Protein AF-A0A3D4FAM4-F1 (afdb_monomer_lite)

pLDDT: mean 96.82, std 2.66, range [76.88, 98.81]

Secondary structure (DSSP, 8-state):
----SS----SSHHHHHHHHHHSS-TTTTTGGG--SS--HHHHHHHTT---EEEEE--SSS-GGGGT-SEEEEE-SS---TTT--TTEEE--

Sequence (92 aa):
GLRFTQFYNTAKCHSSRVSLLTGLYCDQAGSESLSRGTTIAEVLREAGYFTAMSGKWHLSGQPTDFGFDRYWGHLSGAVNFFKGDDSFRYNG

Structure (mmCIF, N/CA/C/O backbone):
data_AF-A0A3D4FAM4-F1
#
_entry.id   AF-A0A3D4FAM4-F1
#
loop_
_atom_site.group_PDB
_atom_site.id
_atom_site.type_symbol
_atom_site.label_atom_id
_atom_site.label_alt_id
_atom_site.label_comp_id
_atom_site.label_asym_id
_atom_site.label_entity_id
_atom_site.label_seq_id
_atom_site.pdbx_PDB_ins_code
_atom_site.Cartn_x
_atom_site.Cartn_y
_atom_site.Cartn_z
_atom_site.occupancy
_atom_site.B_iso_or_equiv
_atom_site.auth_seq_id
_atom_site.auth_comp_id
_atom_site.auth_asym_id
_atom_site.auth_atom_id
_atom_site.pdbx_PDB_model_num
ATOM 1 N N . GLY A 1 1 ? -18.988 -4.699 -14.535 1.00 93.88 1 GLY A N 1
ATOM 2 C CA . GLY A 1 1 ? -17.983 -3.808 -13.917 1.00 93.88 1 GLY A CA 1
ATOM 3 C C . GLY A 1 1 ? -18.033 -2.442 -14.572 1.00 93.88 1 GLY A C 1
ATOM 4 O O . GLY A 1 1 ? -18.749 -2.289 -15.554 1.00 93.88 1 GLY A O 1
ATOM 5 N N . LEU A 1 2 ? -17.287 -1.472 -14.044 1.00 96.88 2 LEU A N 1
ATOM 6 C CA . LEU A 1 2 ? -17.184 -0.114 -14.591 1.00 96.88 2 LEU A CA 1
ATOM 7 C C . LEU A 1 2 ? -15.741 0.149 -15.034 1.00 96.88 2 LEU A C 1
ATOM 9 O O . LEU A 1 2 ? -14.804 -0.248 -14.344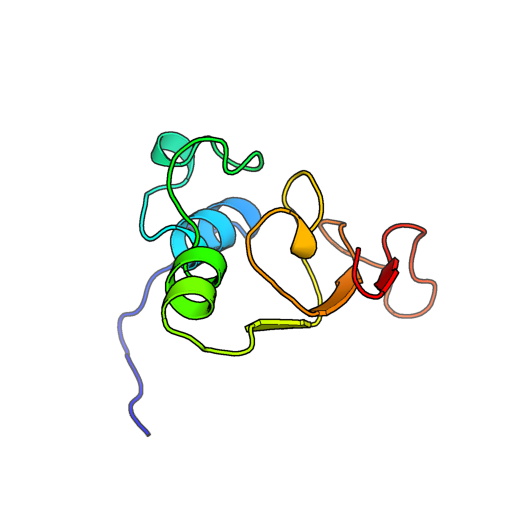 1.00 96.88 2 LEU A O 1
ATOM 13 N N . ARG A 1 3 ? -15.560 0.809 -16.183 1.00 96.81 3 ARG A N 1
ATOM 14 C CA . ARG A 1 3 ? -14.249 1.239 -16.688 1.00 96.81 3 ARG A CA 1
ATOM 15 C C . ARG A 1 3 ? -14.174 2.758 -16.639 1.00 96.81 3 ARG A C 1
ATOM 17 O O . ARG A 1 3 ? -14.968 3.431 -17.288 1.00 96.81 3 ARG A O 1
ATOM 24 N N . PHE A 1 4 ? -13.170 3.280 -15.947 1.00 98.06 4 PHE A N 1
ATOM 25 C CA . PHE A 1 4 ? -12.855 4.704 -15.962 1.00 98.06 4 PHE A CA 1
ATOM 26 C C . PHE A 1 4 ? -11.953 5.004 -17.163 1.00 98.06 4 PHE A C 1
ATOM 28 O O . PHE A 1 4 ? -10.877 4.425 -17.299 1.00 98.06 4 PHE A O 1
ATOM 35 N N . THR A 1 5 ? -12.401 5.880 -18.065 1.00 98.06 5 THR A N 1
ATOM 36 C CA . THR A 1 5 ? -11.595 6.335 -19.213 1.00 98.06 5 THR A CA 1
ATOM 37 C C . THR A 1 5 ? -10.599 7.424 -18.828 1.00 98.06 5 THR A C 1
ATOM 39 O O . THR A 1 5 ? -9.649 7.651 -19.569 1.00 98.06 5 THR A O 1
ATOM 42 N N . GLN A 1 6 ? -10.794 8.065 -17.673 1.00 98.00 6 GLN A N 1
ATOM 43 C CA . GLN A 1 6 ? -9.917 9.078 -17.088 1.00 98.00 6 GLN A CA 1
ATOM 44 C C . GLN A 1 6 ? -9.667 8.714 -15.615 1.00 98.00 6 GLN A C 1
ATOM 46 O O . GLN A 1 6 ? -10.461 9.041 -14.738 1.00 98.00 6 GLN A O 1
ATOM 51 N N . PHE A 1 7 ? -8.588 7.973 -15.361 1.00 97.62 7 PHE A N 1
ATOM 52 C CA . PHE A 1 7 ? -8.114 7.592 -14.028 1.00 97.62 7 PHE A CA 1
ATOM 53 C C . PHE A 1 7 ? -6.605 7.809 -13.983 1.00 97.62 7 PHE A C 1
ATOM 55 O O . PHE A 1 7 ? -5.894 7.389 -14.898 1.00 97.62 7 PHE A O 1
ATOM 62 N N . TYR A 1 8 ? -6.121 8.461 -12.931 1.00 97.81 8 TYR A N 1
ATOM 63 C CA . TYR A 1 8 ? -4.745 8.935 -12.855 1.00 97.81 8 TYR A CA 1
ATOM 64 C C . TYR A 1 8 ? -4.044 8.383 -11.621 1.00 97.81 8 TYR A C 1
ATOM 66 O O . TYR A 1 8 ? -4.649 8.186 -10.571 1.00 97.81 8 TYR A O 1
ATOM 74 N N . ASN A 1 9 ? -2.743 8.165 -11.764 1.00 97.56 9 ASN A N 1
ATOM 75 C CA . ASN A 1 9 ? -1.830 7.879 -10.670 1.00 97.56 9 ASN A CA 1
ATOM 76 C C . ASN A 1 9 ? -0.718 8.944 -10.656 1.00 97.56 9 ASN A C 1
ATOM 78 O O . ASN A 1 9 ? -0.741 9.894 -11.437 1.00 97.56 9 ASN A O 1
ATOM 82 N N . THR A 1 10 ? 0.279 8.788 -9.793 1.00 97.19 10 THR A N 1
ATOM 83 C CA . THR A 1 10 ? 1.370 9.766 -9.626 1.00 97.19 10 THR A CA 1
ATOM 84 C C . THR A 1 10 ? 2.564 9.532 -10.572 1.00 97.19 10 THR A C 1
ATOM 86 O O . THR A 1 10 ? 3.662 10.018 -10.309 1.00 97.19 10 THR A O 1
ATOM 89 N N . ALA A 1 11 ? 2.404 8.730 -11.633 1.00 96.31 11 ALA A N 1
ATOM 90 C CA . ALA A 1 11 ? 3.434 8.359 -12.617 1.00 96.31 11 ALA A CA 1
ATOM 91 C C . ALA A 1 11 ? 4.689 7.623 -12.078 1.00 96.31 11 ALA A C 1
ATOM 93 O O . ALA A 1 11 ? 5.576 7.255 -12.854 1.00 96.31 11 ALA A O 1
ATOM 94 N N . LYS A 1 12 ? 4.774 7.344 -10.769 1.00 96.56 12 LYS A N 1
ATOM 95 C CA . LYS A 1 12 ? 5.827 6.528 -10.142 1.00 96.56 12 LYS A CA 1
ATOM 96 C C . LYS A 1 12 ? 5.245 5.572 -9.114 1.00 96.56 12 LYS A C 1
ATOM 98 O O . LYS A 1 12 ? 4.276 5.871 -8.426 1.00 96.56 12 LYS A O 1
ATOM 103 N N . CYS A 1 13 ? 5.862 4.396 -9.004 1.00 96.75 13 CYS A N 1
ATOM 104 C CA . CYS A 1 13 ? 5.297 3.322 -8.199 1.00 96.75 13 CYS A CA 1
ATOM 105 C C . CYS A 1 13 ? 5.260 3.633 -6.697 1.00 96.75 13 CYS A C 1
ATOM 107 O O . CYS A 1 13 ? 4.225 3.355 -6.106 1.00 96.75 13 CYS A O 1
ATOM 109 N N . HIS A 1 14 ? 6.312 4.205 -6.090 1.00 96.44 14 HIS A N 1
ATOM 110 C CA . HIS A 1 14 ? 6.283 4.530 -4.655 1.00 96.44 14 HIS A CA 1
ATOM 111 C C . HIS A 1 14 ? 5.192 5.570 -4.357 1.00 96.44 14 HIS A C 1
ATOM 113 O O . HIS A 1 14 ? 4.302 5.309 -3.557 1.00 96.44 14 HIS A O 1
ATOM 119 N N . SER A 1 15 ? 5.160 6.689 -5.089 1.00 98.00 15 SER A N 1
ATOM 120 C CA . SER A 1 15 ? 4.223 7.777 -4.798 1.00 98.00 15 SER A CA 1
ATOM 121 C C . SER A 1 15 ? 2.774 7.375 -5.059 1.00 98.00 15 SER A C 1
ATOM 123 O O . SER A 1 15 ? 1.885 7.775 -4.315 1.00 98.00 15 SER A O 1
ATOM 125 N N . SER A 1 16 ? 2.531 6.503 -6.043 1.00 98.31 16 SER A N 1
ATOM 126 C CA . SER A 1 16 ? 1.184 5.995 -6.322 1.00 98.31 16 SER A CA 1
ATOM 127 C C . SER A 1 16 ? 0.713 5.058 -5.216 1.00 98.31 16 SER A C 1
ATOM 129 O O . SER A 1 16 ? -0.463 5.070 -4.874 1.00 98.31 16 SER A O 1
ATOM 131 N N . ARG A 1 17 ? 1.621 4.258 -4.642 1.00 98.25 17 ARG A N 1
ATOM 132 C CA . ARG A 1 17 ? 1.318 3.359 -3.518 1.00 98.25 17 ARG A CA 1
ATOM 133 C C . ARG A 1 17 ? 1.017 4.141 -2.256 1.00 98.25 17 ARG A C 1
ATOM 135 O O . ARG A 1 17 ? 0.003 3.867 -1.630 1.00 98.25 17 ARG A O 1
ATOM 142 N N . VAL A 1 18 ? 1.846 5.132 -1.932 1.00 98.38 18 VAL A N 1
ATOM 143 C CA . VAL A 1 18 ? 1.615 6.007 -0.777 1.00 98.38 18 VAL A CA 1
ATOM 144 C C . VAL A 1 18 ? 0.240 6.663 -0.881 1.00 98.38 18 VAL A C 1
ATOM 146 O O . VAL A 1 18 ? -0.547 6.577 0.060 1.00 98.38 18 VAL A O 1
ATOM 149 N N . SER A 1 19 ? -0.098 7.234 -2.042 1.00 98.31 19 SER A N 1
ATOM 150 C CA . SER A 1 19 ? -1.402 7.873 -2.232 1.00 98.31 19 SER A CA 1
ATOM 151 C C . SER A 1 19 ? -2.575 6.904 -2.235 1.00 98.31 19 SER A C 1
ATOM 153 O O . SER A 1 19 ? -3.625 7.228 -1.690 1.00 98.31 19 SER A O 1
ATOM 155 N N . LEU A 1 20 ? -2.403 5.705 -2.790 1.00 98.06 20 LEU A N 1
ATOM 156 C CA . LEU A 1 20 ? -3.435 4.673 -2.745 1.00 98.06 20 LEU A CA 1
ATOM 157 C C . LEU A 1 20 ? -3.701 4.190 -1.313 1.00 98.06 20 LEU A C 1
ATOM 159 O O . LEU A 1 20 ? -4.851 3.964 -0.954 1.00 98.06 20 LEU A O 1
ATOM 163 N N . LEU A 1 21 ? -2.646 4.014 -0.514 1.00 98.38 21 LEU A N 1
ATOM 164 C CA . LEU A 1 21 ? -2.759 3.484 0.840 1.00 98.38 21 LEU A CA 1
ATOM 165 C C . LEU A 1 21 ? -3.278 4.525 1.824 1.00 98.38 21 LEU A C 1
ATOM 167 O O . LEU A 1 21 ? -4.043 4.160 2.700 1.00 98.38 21 LEU A O 1
ATOM 171 N N . THR A 1 22 ? -2.887 5.791 1.696 1.00 98.31 22 THR A N 1
ATOM 172 C CA . THR A 1 22 ? -3.210 6.826 2.699 1.00 98.31 22 THR A CA 1
ATOM 173 C C . THR A 1 22 ? -4.335 7.769 2.277 1.00 98.31 22 THR A C 1
ATOM 175 O O . THR A 1 22 ? -4.866 8.501 3.105 1.00 98.31 22 THR A O 1
ATOM 178 N N . GLY A 1 23 ? -4.684 7.810 0.987 1.00 97.94 23 GLY A N 1
ATOM 179 C CA . GLY A 1 23 ? -5.594 8.821 0.440 1.00 97.94 23 GLY A CA 1
ATOM 180 C C . GLY A 1 23 ? -5.000 10.237 0.371 1.00 97.94 23 GLY A C 1
ATOM 181 O O . GLY A 1 23 ? -5.718 11.179 0.041 1.00 97.94 23 GLY A O 1
ATOM 182 N N . LEU A 1 24 ? -3.704 10.406 0.660 1.00 98.19 24 LEU A N 1
ATOM 183 C CA . LEU A 1 24 ? -2.992 11.689 0.659 1.00 98.19 24 LEU A CA 1
ATOM 184 C C . LEU A 1 24 ? -1.959 11.754 -0.475 1.00 98.19 24 LEU A C 1
ATOM 186 O O . LEU A 1 24 ? -1.504 10.729 -0.983 1.00 98.19 24 LEU A O 1
ATOM 190 N N . TYR A 1 25 ? -1.513 12.949 -0.871 1.00 97.94 25 TYR A N 1
ATOM 191 C CA . TYR A 1 25 ? -0.351 13.033 -1.763 1.00 97.94 25 TYR A CA 1
ATOM 192 C C . TYR A 1 25 ? 0.918 12.539 -1.059 1.00 97.94 25 TYR A C 1
ATOM 194 O O . TYR A 1 25 ? 1.087 12.737 0.142 1.00 97.94 25 TYR A O 1
ATOM 202 N N . CYS A 1 26 ? 1.823 11.923 -1.825 1.00 97.69 26 CYS A N 1
ATOM 203 C CA . CYS A 1 26 ? 3.033 11.263 -1.321 1.00 97.69 26 CYS A CA 1
ATOM 204 C C . CYS A 1 26 ? 3.800 12.087 -0.272 1.00 97.69 26 CYS A C 1
ATOM 206 O O . CYS A 1 26 ? 4.078 11.594 0.819 1.00 97.69 26 CYS A O 1
ATOM 208 N N . ASP A 1 27 ? 4.069 13.363 -0.551 1.00 96.31 27 ASP A N 1
ATOM 209 C CA . ASP A 1 27 ? 4.827 14.224 0.365 1.00 96.31 27 ASP A CA 1
ATOM 210 C C . ASP A 1 27 ? 4.035 14.596 1.629 1.00 96.31 27 ASP A C 1
ATOM 212 O O . ASP A 1 27 ? 4.604 14.719 2.715 1.00 96.31 27 ASP A O 1
ATOM 216 N N . GLN A 1 28 ? 2.707 14.723 1.523 1.00 97.88 28 GLN A N 1
ATOM 217 C CA . GLN A 1 28 ? 1.836 14.958 2.681 1.00 97.88 28 GLN A CA 1
ATOM 218 C C . GLN A 1 28 ? 1.828 13.755 3.625 1.00 97.88 28 GLN A C 1
ATOM 220 O O . GLN A 1 28 ? 1.704 13.940 4.837 1.00 97.88 28 GLN A O 1
ATOM 225 N N . ALA A 1 29 ? 1.993 12.555 3.062 1.00 97.69 29 ALA A N 1
ATOM 226 C CA . ALA A 1 29 ? 1.984 11.293 3.782 1.00 97.69 29 ALA A CA 1
ATOM 227 C C . ALA A 1 29 ? 3.349 10.880 4.375 1.00 97.69 29 ALA A C 1
ATOM 229 O O . ALA A 1 29 ? 3.499 9.797 4.939 1.00 97.69 29 ALA A O 1
ATOM 230 N N . GLY A 1 30 ? 4.376 11.727 4.248 1.00 97.44 30 GLY A N 1
ATOM 231 C CA . GLY A 1 30 ? 5.727 11.384 4.705 1.00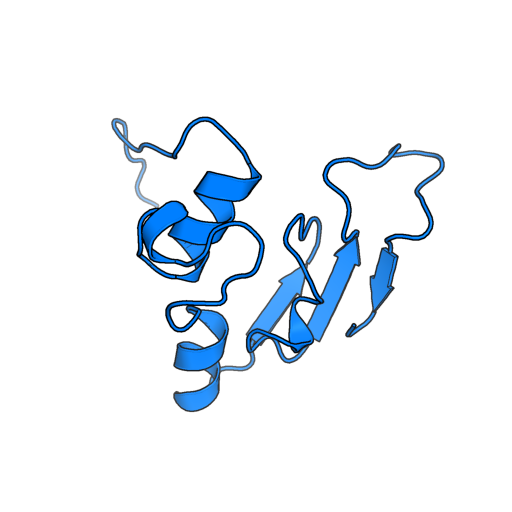 97.44 30 GLY A CA 1
ATOM 232 C C . GLY A 1 30 ? 6.477 10.443 3.754 1.00 97.44 30 GLY A C 1
ATOM 233 O O . GLY A 1 30 ? 7.413 9.756 4.172 1.00 97.44 30 GLY A O 1
ATOM 234 N N . SER A 1 31 ? 6.102 10.430 2.470 1.00 96.81 31 SER A N 1
ATOM 235 C CA . SER A 1 31 ? 6.749 9.656 1.407 1.00 96.81 31 SER A CA 1
ATOM 236 C C . SER A 1 31 ? 6.806 8.151 1.724 1.00 96.81 31 SER A C 1
ATOM 238 O O . SER A 1 31 ? 5.869 7.597 2.295 1.00 96.81 31 SER A O 1
ATOM 240 N N . GLU A 1 32 ? 7.887 7.467 1.354 1.00 96.56 32 GLU A N 1
ATOM 241 C CA . GLU A 1 32 ? 8.059 6.018 1.517 1.00 96.56 32 GLU A CA 1
ATOM 242 C C . GLU A 1 32 ? 7.997 5.547 2.976 1.00 96.56 32 GLU A C 1
ATOM 244 O O . GLU A 1 32 ? 7.758 4.370 3.220 1.00 96.56 32 GLU A O 1
ATOM 249 N N . SER A 1 33 ? 8.185 6.446 3.948 1.00 97.06 33 SER A N 1
ATOM 250 C CA . SER A 1 33 ? 8.089 6.105 5.372 1.00 97.06 33 SER A CA 1
ATOM 251 C C . SER A 1 33 ? 6.662 5.938 5.884 1.00 97.06 33 SER A C 1
ATOM 253 O O . SER A 1 33 ? 6.501 5.402 6.975 1.00 97.06 33 SER A O 1
ATOM 255 N N . LEU A 1 34 ? 5.655 6.432 5.146 1.00 96.31 34 LEU A N 1
ATOM 256 C CA . LEU A 1 34 ? 4.263 6.519 5.610 1.00 96.31 34 LEU A CA 1
ATOM 257 C C . LEU A 1 34 ? 4.135 7.159 7.007 1.00 96.31 34 LEU A C 1
ATOM 259 O O . LEU A 1 34 ? 3.212 6.871 7.760 1.00 96.31 34 LEU A O 1
ATOM 263 N N . SER A 1 35 ? 5.073 8.036 7.376 1.00 95.62 35 SER A N 1
ATOM 264 C CA . SER A 1 35 ? 5.147 8.612 8.724 1.00 95.62 35 SER A CA 1
ATOM 265 C C . SER A 1 35 ? 4.014 9.588 9.040 1.00 95.62 35 SER A C 1
ATOM 267 O O . SER A 1 35 ? 3.908 10.061 10.173 1.00 95.62 35 SER A O 1
ATOM 269 N N . ARG A 1 36 ? 3.179 9.938 8.053 1.00 95.31 36 ARG A N 1
ATOM 270 C CA . ARG A 1 36 ? 2.066 10.872 8.214 1.00 95.31 36 ARG A CA 1
ATOM 271 C C . ARG A 1 36 ? 0.810 10.307 7.550 1.00 95.31 36 ARG A C 1
ATOM 273 O O . ARG A 1 36 ? 0.751 10.177 6.338 1.00 95.31 36 ARG A O 1
ATOM 280 N N . GLY A 1 37 ? -0.229 10.069 8.341 1.00 92.62 37 GLY A N 1
ATOM 281 C CA . GLY A 1 37 ? -1.528 9.607 7.849 1.00 92.62 37 GLY A CA 1
ATOM 282 C C . GLY A 1 37 ? -1.713 8.096 7.959 1.00 92.62 37 GLY A C 1
ATOM 283 O O . GLY A 1 37 ? -0.790 7.317 7.749 1.00 92.62 37 GLY A O 1
ATOM 284 N N . THR A 1 38 ? -2.934 7.709 8.307 1.00 97.00 38 THR A N 1
ATOM 285 C CA . THR A 1 38 ? -3.345 6.316 8.481 1.00 97.00 38 THR A CA 1
ATOM 286 C C . THR A 1 38 ? -3.549 5.652 7.125 1.00 97.00 38 THR A C 1
ATOM 288 O O . THR A 1 38 ? -4.100 6.246 6.195 1.00 97.00 38 THR A O 1
ATOM 291 N N . THR A 1 39 ? -3.118 4.406 7.006 1.00 98.38 39 THR A N 1
ATOM 292 C CA . THR A 1 39 ? -3.358 3.584 5.826 1.00 98.38 39 THR A CA 1
ATOM 293 C C . THR A 1 39 ? -4.770 3.001 5.822 1.00 98.38 39 THR A C 1
ATOM 295 O O . THR A 1 39 ? -5.384 2.747 6.857 1.00 98.38 39 THR A O 1
ATOM 298 N N . ILE A 1 40 ? -5.287 2.702 4.634 1.00 98.69 40 ILE A N 1
ATOM 299 C CA . ILE A 1 40 ? -6.581 2.049 4.451 1.00 98.69 40 ILE A CA 1
ATOM 300 C C . ILE A 1 40 ? -6.645 0.694 5.166 1.00 98.69 40 ILE A C 1
ATOM 302 O O . ILE A 1 40 ? -7.709 0.310 5.639 1.00 98.69 40 ILE A O 1
ATOM 306 N N . 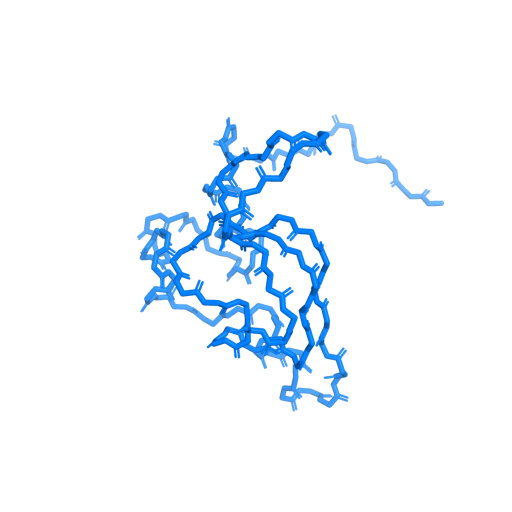ALA A 1 41 ? -5.519 -0.017 5.280 1.00 98.50 41 ALA A N 1
ATOM 307 C CA . ALA A 1 41 ? -5.459 -1.286 5.992 1.00 98.50 41 ALA A CA 1
ATOM 308 C C . ALA A 1 41 ? -5.666 -1.093 7.500 1.00 98.50 41 ALA A C 1
ATOM 310 O O . ALA A 1 41 ? -6.462 -1.814 8.091 1.00 98.50 41 ALA A O 1
ATOM 311 N N . GLU A 1 42 ? -5.043 -0.085 8.114 1.00 98.50 42 GLU A N 1
ATOM 312 C CA . GLU A 1 42 ? -5.276 0.237 9.529 1.00 98.50 42 GLU A CA 1
ATOM 313 C C . GLU A 1 42 ? -6.746 0.584 9.796 1.00 98.50 42 GLU A C 1
ATO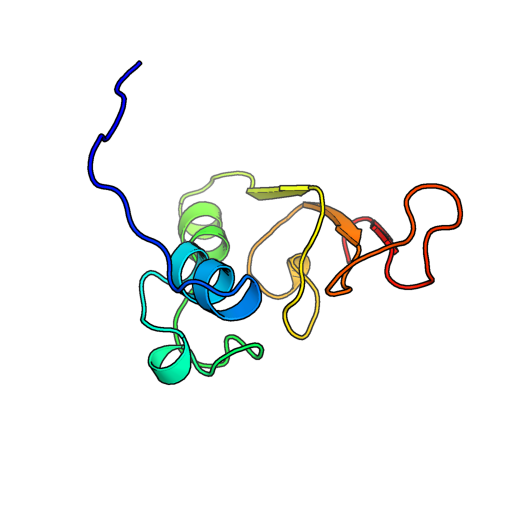M 315 O O . GLU A 1 42 ? -7.349 0.010 10.702 1.00 98.50 42 GLU A O 1
ATOM 320 N N . VAL A 1 43 ? -7.349 1.436 8.956 1.00 98.50 43 VAL A N 1
ATOM 321 C CA . VAL A 1 43 ? -8.767 1.821 9.090 1.00 98.50 43 VAL A CA 1
ATOM 322 C C . VAL A 1 43 ? -9.696 0.614 8.928 1.00 98.50 43 VAL A C 1
ATOM 324 O O . VAL A 1 43 ? -10.629 0.429 9.709 1.00 98.50 43 VAL A O 1
ATOM 327 N N . LEU A 1 44 ? -9.464 -0.227 7.916 1.00 98.75 44 LEU A N 1
ATOM 328 C CA . LEU A 1 44 ? -10.302 -1.403 7.666 1.00 98.75 44 LEU A CA 1
ATOM 329 C C . LEU A 1 44 ? -10.159 -2.453 8.769 1.00 98.75 44 LEU A C 1
ATOM 331 O O . LEU A 1 44 ? -11.160 -3.055 9.163 1.00 98.75 44 LEU A O 1
ATOM 335 N N . ARG A 1 45 ? -8.947 -2.645 9.297 1.00 98.31 45 ARG A N 1
ATOM 336 C CA . ARG A 1 45 ? -8.698 -3.555 10.417 1.00 98.31 45 ARG A CA 1
ATOM 337 C C . ARG A 1 45 ? -9.487 -3.136 11.655 1.00 98.31 45 ARG A C 1
ATOM 339 O O . ARG A 1 45 ? -10.150 -3.974 12.260 1.00 98.31 45 ARG A O 1
ATOM 346 N N . GLU A 1 46 ? -9.486 -1.847 12.000 1.00 97.94 46 GLU A N 1
ATOM 347 C CA . GLU A 1 46 ? -10.302 -1.321 13.109 1.00 97.94 46 GLU A CA 1
ATOM 348 C C . GLU A 1 46 ? -11.809 -1.519 12.882 1.00 97.94 46 GLU A C 1
ATOM 350 O O . GLU A 1 46 ? -12.553 -1.763 13.830 1.00 97.94 46 GLU A O 1
ATOM 355 N N . ALA A 1 47 ? -12.259 -1.499 11.625 1.00 98.56 47 ALA A N 1
ATOM 356 C CA . ALA A 1 47 ? -13.640 -1.797 11.250 1.00 98.56 47 ALA A CA 1
ATOM 357 C C . ALA A 1 47 ? -13.983 -3.307 11.242 1.00 98.56 47 ALA A C 1
ATOM 359 O O . ALA A 1 47 ? -15.083 -3.680 10.830 1.00 98.56 47 ALA A O 1
ATOM 360 N N . GLY A 1 48 ? -13.071 -4.180 11.684 1.00 98.44 48 GLY A N 1
ATOM 361 C CA . GLY A 1 48 ? -13.291 -5.625 11.799 1.00 98.44 48 GLY A CA 1
ATOM 362 C C . GLY A 1 48 ? -13.015 -6.421 10.521 1.00 98.44 48 GLY A C 1
ATOM 363 O O . GLY A 1 48 ? -13.388 -7.593 10.443 1.00 98.44 48 GLY A O 1
ATOM 364 N N . TYR A 1 49 ? -12.376 -5.814 9.518 1.00 98.81 49 TYR A N 1
ATOM 365 C CA . TYR A 1 49 ? -11.933 -6.540 8.332 1.00 98.81 49 TYR A CA 1
ATOM 366 C C . TYR A 1 49 ? -10.617 -7.259 8.607 1.00 98.81 49 TYR A C 1
ATOM 368 O O . TYR A 1 49 ? -9.702 -6.705 9.205 1.00 98.81 49 TYR A O 1
ATOM 376 N N . PHE A 1 50 ? -10.499 -8.467 8.066 1.00 98.56 50 PHE A N 1
ATOM 377 C CA . PHE A 1 50 ? -9.204 -9.107 7.898 1.00 98.56 50 PHE A CA 1
ATOM 378 C C . PHE A 1 50 ? -8.456 -8.454 6.732 1.00 98.56 50 PHE A C 1
ATOM 380 O O . PHE A 1 50 ? -8.979 -8.393 5.612 1.00 98.56 50 PHE A O 1
ATOM 387 N N . THR A 1 51 ? -7.237 -7.982 6.974 1.00 98.69 51 THR A N 1
ATOM 388 C CA . THR A 1 51 ? -6.448 -7.249 5.978 1.00 98.69 51 THR A CA 1
ATOM 389 C C . THR A 1 51 ? -5.261 -8.079 5.502 1.00 98.69 51 THR A C 1
ATOM 391 O O . THR A 1 51 ? -4.437 -8.559 6.276 1.00 98.69 51 THR A O 1
ATOM 394 N N . ALA A 1 52 ? -5.134 -8.253 4.187 1.00 98.31 52 ALA A N 1
ATOM 395 C CA . ALA A 1 52 ? -4.025 -8.995 3.601 1.00 98.31 52 ALA A CA 1
ATOM 396 C C . ALA A 1 52 ? -3.465 -8.282 2.375 1.00 98.31 52 ALA A C 1
ATOM 398 O O . ALA A 1 52 ? -4.207 -7.708 1.576 1.00 98.31 52 ALA A O 1
ATOM 399 N N . MET A 1 53 ? -2.148 -8.367 2.207 1.00 98.38 53 MET A N 1
ATOM 400 C CA . MET A 1 53 ? -1.446 -7.877 1.028 1.00 98.38 53 MET A CA 1
ATOM 401 C C . MET A 1 53 ? -0.643 -9.003 0.377 1.00 98.38 53 MET A C 1
ATOM 403 O O . MET A 1 53 ? -0.043 -9.834 1.055 1.00 98.38 53 MET A O 1
ATOM 407 N N . SER A 1 54 ? -0.591 -9.011 -0.956 1.00 97.75 54 SER A N 1
ATOM 408 C CA . SER A 1 54 ? 0.275 -9.913 -1.712 1.00 97.75 54 SER A CA 1
ATOM 409 C C . SER A 1 54 ? 1.058 -9.158 -2.784 1.00 97.75 54 SER A C 1
ATOM 411 O O . SER A 1 54 ? 0.502 -8.317 -3.491 1.00 97.75 54 SER A O 1
ATOM 413 N N . GLY A 1 55 ? 2.338 -9.491 -2.943 1.00 96.50 55 GLY A N 1
ATOM 414 C CA . GLY A 1 55 ? 3.213 -8.961 -3.989 1.00 96.50 55 GLY A CA 1
ATOM 415 C C . GLY A 1 55 ? 4.133 -7.832 -3.524 1.00 96.50 55 GLY A C 1
ATOM 416 O O . GLY A 1 55 ? 4.658 -7.850 -2.422 1.00 96.50 55 GLY A O 1
ATOM 417 N N . LYS A 1 56 ? 4.402 -6.868 -4.404 1.00 97.44 56 LYS A N 1
ATOM 418 C CA . LYS A 1 56 ? 5.394 -5.807 -4.177 1.00 97.44 56 LYS A CA 1
ATOM 419 C C . LYS A 1 56 ? 4.945 -4.828 -3.089 1.00 97.44 56 LYS A C 1
ATOM 421 O O . LYS A 1 56 ? 3.874 -4.245 -3.257 1.00 97.44 56 LYS A O 1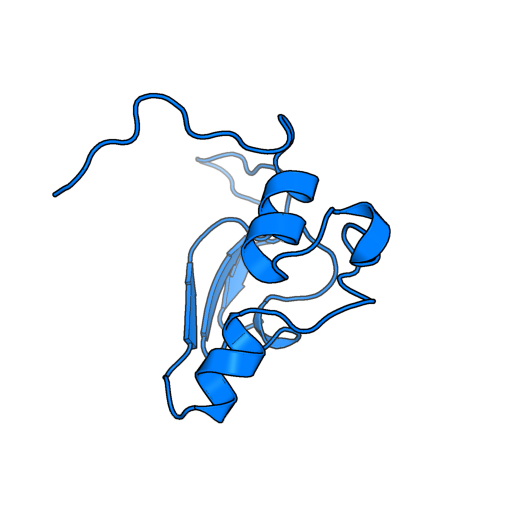
ATOM 426 N N . TRP A 1 57 ? 5.786 -4.549 -2.092 1.00 97.50 57 TRP A N 1
ATOM 427 C CA . TRP A 1 57 ? 5.591 -3.452 -1.130 1.00 97.50 57 TRP A CA 1
ATOM 428 C C . TRP A 1 57 ? 6.183 -2.135 -1.647 1.00 97.50 57 TRP A C 1
ATOM 430 O O . TRP A 1 57 ? 5.425 -1.276 -2.101 1.00 97.50 57 TRP A O 1
ATOM 440 N N . HIS A 1 58 ? 7.517 -2.034 -1.721 1.00 97.69 58 HIS A N 1
ATOM 441 C CA . HIS A 1 58 ? 8.270 -0.869 -2.205 1.00 97.69 58 HIS A CA 1
ATOM 442 C C . HIS A 1 58 ? 8.008 0.432 -1.442 1.00 97.69 58 HIS A C 1
ATOM 444 O O . HIS A 1 58 ? 7.872 1.493 -2.051 1.00 97.69 58 HIS A O 1
ATOM 450 N N . LEU A 1 59 ? 7.916 0.313 -0.122 1.00 97.50 59 LEU A N 1
ATOM 451 C CA . LEU A 1 59 ? 7.925 1.403 0.848 1.00 97.50 59 LEU A CA 1
ATOM 452 C C . LEU A 1 59 ? 8.833 0.971 2.015 1.00 97.50 59 LEU A C 1
ATOM 454 O O . LEU A 1 59 ? 9.284 -0.178 2.058 1.00 97.50 59 LEU A O 1
ATOM 458 N N . SER A 1 60 ? 9.122 1.874 2.946 1.00 96.81 60 SER A N 1
ATOM 459 C CA . SER A 1 60 ? 9.887 1.547 4.153 1.00 96.81 60 SER A CA 1
ATOM 460 C C . SER A 1 60 ? 9.103 0.598 5.066 1.00 96.81 60 SER A C 1
ATOM 462 O O . SER A 1 60 ? 7.878 0.513 4.984 1.00 96.81 60 SER A O 1
ATOM 464 N N . GLY A 1 61 ? 9.806 -0.113 5.951 1.00 96.06 61 GLY A N 1
ATOM 465 C CA . GLY A 1 61 ? 9.189 -1.068 6.878 1.00 96.06 61 GLY A CA 1
ATOM 466 C C . GLY A 1 61 ? 8.534 -2.257 6.170 1.00 96.06 61 GLY A C 1
ATOM 467 O O . GLY A 1 61 ? 8.858 -2.578 5.021 1.00 96.06 61 GLY A O 1
ATOM 468 N N . GLN A 1 62 ? 7.621 -2.923 6.868 1.00 97.19 62 GLN A N 1
ATOM 469 C CA . GLN A 1 62 ? 6.897 -4.091 6.372 1.00 97.19 62 GLN A CA 1
ATOM 470 C C . GLN A 1 62 ? 5.393 -3.805 6.327 1.00 97.19 62 GLN A C 1
ATOM 472 O O . GLN A 1 62 ? 4.901 -3.086 7.188 1.00 97.19 62 GLN A O 1
ATOM 477 N N . PRO A 1 63 ? 4.612 -4.391 5.400 1.00 97.94 63 PRO A N 1
ATOM 478 C CA . PRO A 1 63 ? 3.162 -4.165 5.345 1.00 97.94 63 PRO A CA 1
ATOM 479 C C . PRO A 1 63 ? 2.432 -4.431 6.671 1.00 97.94 63 PRO A C 1
ATOM 481 O O . PRO A 1 63 ? 1.449 -3.763 6.981 1.00 97.94 63 PRO A O 1
ATOM 484 N N . THR A 1 64 ? 2.924 -5.379 7.472 1.00 97.75 64 THR A N 1
ATOM 485 C CA . THR A 1 64 ? 2.375 -5.699 8.797 1.00 97.75 64 THR A CA 1
ATOM 486 C C . THR A 1 64 ? 2.544 -4.579 9.822 1.00 97.75 64 THR A C 1
ATOM 488 O O . THR A 1 64 ? 1.753 -4.493 10.758 1.00 97.75 64 THR A O 1
ATOM 491 N N . ASP A 1 65 ? 3.508 -3.679 9.617 1.00 97.19 65 ASP A N 1
ATOM 492 C CA . ASP A 1 65 ? 3.676 -2.465 10.424 1.00 97.19 65 ASP A CA 1
ATOM 493 C C . ASP A 1 65 ? 2.595 -1.415 10.099 1.00 97.19 65 ASP A C 1
ATOM 495 O O . ASP A 1 65 ? 2.373 -0.496 10.880 1.00 97.19 65 ASP A O 1
ATOM 499 N N . PHE A 1 66 ? 1.890 -1.572 8.970 1.00 97.69 66 PHE A N 1
ATOM 500 C CA . PHE A 1 66 ? 0.915 -0.620 8.427 1.00 97.69 66 PHE A CA 1
ATOM 501 C C . PHE A 1 66 ? -0.475 -1.245 8.273 1.00 97.69 66 PHE A C 1
ATOM 503 O O . PHE A 1 66 ? -1.158 -1.071 7.267 1.00 97.69 66 PHE A O 1
ATOM 510 N N . GLY A 1 67 ? -0.893 -2.023 9.270 1.00 97.62 67 GLY A N 1
ATOM 511 C CA . GLY A 1 67 ? -2.279 -2.471 9.404 1.00 97.62 67 GLY A CA 1
ATOM 512 C C . GLY A 1 67 ? -2.682 -3.709 8.611 1.00 97.62 67 GLY A C 1
ATOM 513 O O . GLY A 1 67 ? -3.839 -4.108 8.723 1.00 97.62 67 GLY A O 1
ATOM 514 N N . PHE A 1 68 ? -1.783 -4.335 7.845 1.00 98.44 68 PHE A N 1
ATOM 515 C CA . PHE A 1 68 ? -2.057 -5.632 7.217 1.00 98.44 68 PHE A CA 1
ATOM 516 C C . PHE A 1 68 ? -1.829 -6.791 8.202 1.00 98.44 68 PHE A C 1
ATOM 518 O O . PHE A 1 68 ? -0.739 -6.936 8.741 1.00 98.44 68 PHE A O 1
ATOM 525 N N . ASP A 1 69 ? -2.816 -7.666 8.393 1.00 98.25 69 ASP A N 1
ATOM 526 C CA . ASP A 1 69 ? -2.693 -8.861 9.244 1.00 98.25 69 ASP A CA 1
ATOM 527 C C . ASP A 1 69 ? -1.839 -9.967 8.597 1.00 98.25 69 ASP A C 1
ATOM 529 O O . ASP A 1 69 ? -1.195 -10.763 9.286 1.00 98.25 69 ASP A O 1
ATOM 533 N N . ARG A 1 70 ? -1.845 -10.055 7.259 1.00 98.19 70 ARG A N 1
ATOM 534 C CA . ARG A 1 70 ? -1.048 -11.026 6.491 1.00 98.19 70 ARG A CA 1
ATOM 535 C C . ARG A 1 70 ? -0.338 -10.381 5.313 1.00 98.19 70 ARG A C 1
ATOM 537 O O . ARG A 1 70 ? -0.886 -9.522 4.620 1.00 98.19 70 ARG A O 1
ATOM 544 N N . TYR A 1 71 ? 0.859 -10.885 5.032 1.00 98.50 71 TYR A N 1
ATOM 545 C CA . TYR A 1 71 ? 1.638 -10.466 3.877 1.00 98.50 71 TYR A CA 1
ATOM 546 C C . TYR A 1 71 ? 2.376 -11.638 3.238 1.00 98.50 71 TYR A C 1
ATOM 548 O O . TYR A 1 71 ? 2.983 -12.453 3.928 1.00 98.50 71 TYR A O 1
ATOM 556 N N . TRP A 1 72 ? 2.365 -11.697 1.911 1.00 97.94 72 TRP A N 1
ATOM 557 C CA . TRP A 1 72 ? 3.277 -12.540 1.148 1.00 97.94 72 TRP A CA 1
ATOM 558 C C . TRP A 1 72 ? 3.770 -11.786 -0.077 1.00 97.94 72 TRP A C 1
ATOM 560 O O . TRP A 1 72 ? 2.982 -11.396 -0.937 1.00 97.94 72 TRP A O 1
ATOM 570 N N . GLY A 1 73 ? 5.072 -11.572 -0.192 1.00 96.81 73 GLY A N 1
ATOM 571 C CA . GLY A 1 73 ? 5.593 -10.787 -1.300 1.00 96.81 73 GLY A CA 1
ATOM 572 C C . GLY A 1 73 ? 7.023 -10.353 -1.087 1.00 96.81 73 GLY A C 1
ATOM 573 O O . GLY A 1 73 ? 7.743 -11.000 -0.337 1.00 96.81 73 GLY A O 1
ATOM 574 N N . HIS A 1 74 ? 7.425 -9.268 -1.745 1.00 97.25 74 HIS A N 1
ATOM 575 C CA . HIS A 1 74 ? 8.793 -8.759 -1.717 1.00 97.25 74 HIS A CA 1
ATOM 576 C C . HIS A 1 74 ? 8.827 -7.255 -1.406 1.00 97.25 74 HIS A C 1
ATOM 578 O O . HIS A 1 74 ? 7.975 -6.485 -1.868 1.00 97.25 74 HIS A O 1
ATOM 584 N N . LEU A 1 75 ? 9.796 -6.821 -0.599 1.00 97.38 75 LEU A N 1
ATOM 585 C CA . LEU A 1 75 ? 9.877 -5.433 -0.137 1.00 97.38 75 LEU A CA 1
ATOM 586 C C . LEU A 1 75 ? 10.469 -4.473 -1.180 1.00 97.38 75 LEU A C 1
ATOM 588 O O . LEU A 1 75 ? 10.194 -3.276 -1.141 1.00 97.38 75 LEU A O 1
ATOM 592 N N . SER A 1 76 ? 11.245 -4.985 -2.134 1.00 96.25 76 SER A N 1
ATOM 593 C CA . SER A 1 76 ? 12.006 -4.174 -3.087 1.00 96.25 76 SER A CA 1
ATOM 594 C C . SER A 1 76 ? 11.171 -3.481 -4.180 1.00 96.25 76 SER A C 1
ATOM 596 O O . SER A 1 76 ? 10.004 -3.783 -4.444 1.00 96.25 76 SER A O 1
ATOM 598 N N . GLY A 1 77 ? 11.803 -2.529 -4.874 1.00 96.25 77 GLY A N 1
ATOM 599 C CA . GLY A 1 77 ? 11.222 -1.826 -6.021 1.00 96.25 77 GLY A CA 1
ATOM 600 C C . GLY A 1 77 ? 11.072 -2.657 -7.284 1.00 96.25 77 GLY A C 1
ATOM 601 O O . GLY A 1 77 ? 10.243 -2.346 -8.139 1.00 96.25 77 GLY A O 1
ATOM 602 N N . ALA A 1 78 ? 11.828 -3.728 -7.410 1.00 95.81 78 ALA A N 1
ATOM 603 C CA . ALA A 1 78 ? 11.712 -4.700 -8.477 1.00 95.81 78 ALA A CA 1
ATOM 604 C C . ALA A 1 78 ? 12.496 -5.934 -8.052 1.00 95.81 78 ALA A C 1
ATOM 606 O O . ALA A 1 78 ? 13.499 -5.811 -7.355 1.00 95.81 78 ALA A O 1
ATOM 607 N N . VAL A 1 79 ? 12.065 -7.096 -8.526 1.00 95.38 79 VAL A N 1
ATOM 608 C CA . VAL A 1 79 ? 12.761 -8.365 -8.313 1.00 95.38 79 VAL A CA 1
ATOM 609 C C . VAL A 1 79 ? 13.037 -9.022 -9.644 1.00 95.38 79 VAL A C 1
ATOM 611 O O . VAL A 1 79 ? 12.269 -8.884 -10.600 1.00 95.38 79 VAL A O 1
ATOM 614 N N . ASN A 1 80 ? 14.128 -9.777 -9.704 1.00 95.31 80 ASN A N 1
ATOM 615 C CA . ASN A 1 80 ? 14.315 -10.710 -10.797 1.00 95.31 80 ASN A CA 1
ATOM 616 C C . ASN A 1 80 ? 13.291 -11.845 -10.658 1.00 95.31 80 ASN A C 1
ATOM 618 O O . ASN A 1 80 ? 13.266 -12.523 -9.637 1.00 95.31 80 ASN A O 1
ATOM 622 N N . PHE A 1 81 ? 12.484 -12.080 -11.692 1.00 89.00 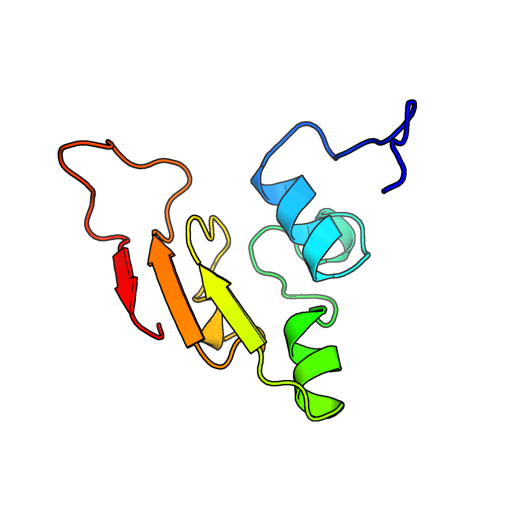81 PHE A N 1
ATOM 623 C CA . PHE A 1 81 ? 11.430 -13.099 -11.657 1.00 89.00 81 PHE A CA 1
ATOM 624 C C . PHE A 1 81 ? 11.953 -14.524 -11.396 1.00 89.00 81 PHE A C 1
ATOM 626 O O . PHE A 1 81 ? 11.299 -15.293 -10.703 1.00 89.00 81 PHE A O 1
ATOM 633 N N . PHE A 1 82 ? 13.127 -14.877 -11.929 1.00 93.88 82 PHE A N 1
ATOM 634 C CA . PHE A 1 82 ? 13.671 -16.238 -11.836 1.00 93.88 82 PHE A CA 1
ATOM 635 C C . PHE A 1 82 ? 14.560 -16.457 -10.614 1.00 93.88 82 PHE A C 1
ATOM 637 O O . PHE A 1 82 ? 14.640 -17.572 -10.111 1.00 93.88 82 PHE A O 1
ATOM 644 N N . LYS A 1 83 ? 15.272 -15.414 -10.175 1.00 94.06 83 LYS A N 1
ATOM 645 C CA . LYS A 1 83 ? 16.249 -15.511 -9.081 1.00 94.06 83 LYS A CA 1
ATOM 646 C C . LYS A 1 83 ? 15.722 -14.996 -7.743 1.00 94.06 83 LYS A C 1
ATOM 648 O O . LYS A 1 83 ? 16.238 -15.408 -6.714 1.00 94.06 83 LYS A O 1
ATOM 653 N N . GLY A 1 84 ? 14.726 -14.111 -7.754 1.00 92.31 84 GLY A N 1
ATOM 654 C CA . GLY A 1 84 ? 14.297 -13.390 -6.559 1.00 92.31 84 GLY A CA 1
ATOM 655 C C . GLY A 1 84 ? 15.392 -12.483 -5.986 1.00 92.31 84 GLY A C 1
ATOM 656 O O . GLY A 1 84 ? 16.356 -12.135 -6.674 1.00 92.31 84 GLY A O 1
ATOM 657 N N . ASP A 1 85 ? 15.196 -12.079 -4.734 1.00 93.62 85 ASP A N 1
ATOM 658 C CA . ASP A 1 85 ? 16.157 -11.389 -3.872 1.00 93.62 85 ASP A CA 1
ATOM 659 C C . ASP A 1 85 ? 15.818 -11.674 -2.391 1.00 93.62 85 ASP A C 1
ATOM 661 O O . ASP A 1 85 ? 14.824 -12.338 -2.089 1.00 93.62 85 ASP A O 1
ATOM 665 N N . ASP A 1 86 ? 16.607 -11.144 -1.454 1.00 95.38 86 ASP A N 1
ATOM 666 C CA . ASP A 1 86 ? 16.390 -11.341 -0.009 1.00 95.38 86 ASP A CA 1
ATOM 667 C C . ASP A 1 86 ? 15.267 -10.452 0.570 1.00 95.38 86 ASP A C 1
ATOM 669 O O . ASP A 1 86 ? 15.091 -10.336 1.789 1.00 95.38 86 ASP A O 1
ATOM 673 N N . SER A 1 87 ? 14.485 -9.791 -0.290 1.00 96.19 87 SER A N 1
ATOM 674 C CA . SER A 1 87 ? 13.391 -8.915 0.132 1.00 96.19 87 SER A CA 1
ATOM 675 C C . SER A 1 87 ? 12.061 -9.649 0.307 1.00 96.19 87 SER A C 1
ATOM 677 O O . SER A 1 87 ? 11.091 -9.025 0.736 1.00 96.19 87 SER A O 1
ATOM 679 N N . PHE A 1 88 ? 11.989 -10.949 0.002 1.00 96.50 88 PHE A N 1
ATOM 680 C CA . PHE A 1 88 ? 10.771 -11.735 0.197 1.00 96.50 88 PHE A CA 1
ATOM 681 C C . PHE A 1 88 ? 10.421 -11.914 1.683 1.00 96.50 88 PHE A C 1
ATOM 683 O O . PHE A 1 88 ? 11.302 -12.069 2.529 1.00 96.50 88 PHE A O 1
ATOM 690 N N . ARG A 1 89 ? 9.126 -11.868 2.007 1.00 96.31 89 ARG A N 1
ATOM 691 C CA . ARG A 1 89 ? 8.588 -11.867 3.377 1.00 96.31 89 ARG A CA 1
ATOM 692 C C . ARG A 1 89 ? 7.301 -12.677 3.474 1.00 96.31 89 ARG A C 1
ATOM 694 O O . ARG A 1 89 ? 6.514 -12.715 2.523 1.00 96.31 89 ARG A O 1
ATOM 701 N N . TYR A 1 90 ? 7.080 -13.277 4.641 1.00 96.00 90 TYR A N 1
ATOM 702 C CA . TYR A 1 90 ? 5.856 -13.996 4.988 1.00 96.00 90 TYR A CA 1
ATOM 703 C C . TYR A 1 90 ? 5.371 -13.524 6.359 1.00 96.00 90 TYR A C 1
ATOM 705 O O . TYR A 1 90 ? 5.848 -13.985 7.391 1.00 96.00 90 TYR A O 1
ATOM 713 N N . ASN A 1 91 ? 4.357 -12.656 6.340 1.00 93.19 91 ASN A N 1
ATOM 714 C CA . ASN A 1 91 ? 3.781 -11.949 7.492 1.00 93.19 91 ASN A CA 1
ATOM 715 C C . ASN A 1 91 ? 4.757 -10.996 8.183 1.00 93.19 91 ASN A C 1
ATOM 717 O O . ASN A 1 91 ? 4.809 -10.940 9.409 1.00 93.19 91 ASN A O 1
ATOM 721 N N . GLY A 1 92 ? 5.490 -10.251 7.356 1.00 76.88 92 GLY A N 1
ATOM 722 C CA . GLY A 1 92 ? 6.653 -9.479 7.781 1.00 76.88 92 GLY A CA 1
ATOM 723 C C . GLY A 1 92 ? 7.905 -10.344 7.758 1.00 76.88 92 GLY A C 1
ATOM 724 O O . GLY A 1 92 ? 8.823 -10.048 8.552 1.00 76.88 92 GLY A O 1
#

Radius of gyration: 13.91 Å; chains: 1; bounding box: 34×31×32 Å

Foldseek 3Di:
DDDDPDDDAPPDDQQRLLCQFFVDGQVCCVHLASPRGAGPLQVVVVVVDQAEDEEEQQGPDDVLVRNHQWYFYFDHPDADPPPGDPRTDTRD